Protein AF-A0A7S2XVV2-F1 (afdb_monomer_lite)

Structure (mmCIF, N/CA/C/O backbone):
data_AF-A0A7S2XVV2-F1
#
_entry.id   AF-A0A7S2XVV2-F1
#
loop_
_atom_site.group_PDB
_atom_site.id
_atom_site.type_symbol
_atom_site.label_atom_id
_atom_site.label_alt_id
_atom_site.label_comp_id
_atom_site.label_asym_id
_atom_site.label_entity_id
_atom_site.label_seq_id
_atom_site.pdbx_PDB_ins_code
_atom_site.Cartn_x
_atom_site.Cartn_y
_atom_site.Cartn_z
_atom_site.occupancy
_atom_site.B_iso_or_equiv
_atom_site.auth_seq_id
_atom_site.auth_comp_id
_atom_site.auth_asym_id
_atom_site.auth_atom_id
_atom_site.pdbx_PDB_model_num
ATOM 1 N N . GLN A 1 1 ? 28.591 6.734 -17.370 1.00 53.16 1 GLN A N 1
ATOM 2 C CA . GLN A 1 1 ? 29.045 6.620 -18.771 1.00 53.16 1 GLN A CA 1
ATOM 3 C C . GLN A 1 1 ? 29.791 5.301 -18.878 1.00 53.16 1 GLN A C 1
ATOM 5 O O . GLN A 1 1 ? 30.824 5.174 -18.234 1.00 53.16 1 GLN A O 1
ATOM 10 N N . LEU A 1 2 ? 29.238 4.299 -19.567 1.00 60.12 2 LEU A N 1
ATOM 11 C CA . LEU A 1 2 ? 30.017 3.103 -19.901 1.00 60.12 2 LEU A CA 1
ATOM 12 C C . LEU A 1 2 ? 30.987 3.532 -21.012 1.00 60.12 2 LEU A C 1
ATOM 14 O O . LEU A 1 2 ? 30.542 4.001 -22.057 1.00 60.12 2 LEU A O 1
ATOM 18 N N . GLY A 1 3 ? 32.288 3.535 -20.714 1.00 64.31 3 GLY A N 1
ATOM 19 C CA . GLY A 1 3 ? 33.339 3.916 -21.664 1.00 64.31 3 GLY A CA 1
ATOM 20 C C . GLY A 1 3 ? 33.519 2.883 -22.782 1.00 64.31 3 GLY A C 1
ATOM 21 O O . GLY A 1 3 ? 32.928 1.802 -22.736 1.00 64.31 3 GLY A O 1
ATOM 22 N N . GLU A 1 4 ? 34.347 3.205 -23.780 1.00 64.25 4 GLU A N 1
ATOM 23 C CA . GLU A 1 4 ? 34.719 2.263 -24.846 1.00 64.25 4 GLU A CA 1
ATOM 24 C C . GLU A 1 4 ? 35.298 0.966 -24.255 1.00 64.25 4 GLU A C 1
ATOM 26 O O . GLU A 1 4 ? 36.272 0.996 -23.505 1.00 64.25 4 GLU A O 1
ATOM 31 N N . GLY A 1 5 ? 34.678 -0.172 -24.589 1.00 74.44 5 GLY A N 1
ATOM 32 C CA . GLY A 1 5 ? 35.096 -1.509 -24.146 1.00 74.44 5 GLY A CA 1
ATOM 33 C C . GLY A 1 5 ? 34.362 -2.076 -22.923 1.00 74.44 5 GLY A C 1
ATOM 34 O O . GLY A 1 5 ? 34.687 -3.182 -22.500 1.00 74.44 5 GLY A O 1
ATOM 35 N N . GLY A 1 6 ? 33.381 -1.367 -22.352 1.00 81.00 6 GLY A N 1
ATOM 36 C CA . GLY A 1 6 ? 32.542 -1.906 -21.274 1.00 81.00 6 GLY A CA 1
ATOM 37 C C . GLY A 1 6 ? 31.529 -2.947 -21.766 1.00 81.00 6 GLY A C 1
ATOM 38 O O . GLY A 1 6 ? 30.880 -2.745 -22.792 1.00 81.00 6 GLY A O 1
ATOM 39 N N . GLU A 1 7 ? 31.363 -4.045 -21.024 1.00 86.25 7 GLU A N 1
ATOM 40 C CA . GLU A 1 7 ? 30.341 -5.059 -21.306 1.00 86.25 7 GLU A CA 1
ATOM 41 C C . GLU A 1 7 ? 28.933 -4.477 -21.076 1.00 86.25 7 GLU A C 1
ATOM 43 O O . GLU A 1 7 ? 28.628 -3.936 -20.009 1.00 86.25 7 GLU A O 1
ATOM 48 N N . VAL A 1 8 ? 28.071 -4.544 -22.096 1.00 88.12 8 VAL A N 1
ATOM 49 C CA . VAL A 1 8 ? 26.697 -4.028 -22.016 1.00 88.12 8 VAL A CA 1
ATOM 50 C C . VAL A 1 8 ? 25.847 -4.998 -21.202 1.00 88.12 8 VAL A C 1
ATOM 52 O O . VAL A 1 8 ? 25.649 -6.141 -21.601 1.00 88.12 8 VAL A O 1
ATOM 55 N N . THR A 1 9 ? 25.305 -4.522 -20.081 1.00 89.81 9 THR A N 1
ATOM 56 C CA . THR A 1 9 ? 24.323 -5.261 -19.277 1.00 89.81 9 THR A CA 1
ATOM 57 C C . THR A 1 9 ? 22.929 -4.689 -19.507 1.00 89.81 9 THR A C 1
ATOM 59 O O . THR A 1 9 ? 22.738 -3.474 -19.460 1.00 89.81 9 THR A O 1
ATOM 62 N N . TYR A 1 10 ? 21.956 -5.567 -19.737 1.00 91.25 10 TYR A N 1
ATOM 63 C CA . TYR A 1 10 ? 20.543 -5.209 -19.856 1.00 91.25 10 TYR A CA 1
ATOM 64 C C . TYR A 1 10 ? 19.817 -5.458 -18.530 1.00 91.25 10 TYR A C 1
ATOM 66 O O . TYR A 1 10 ? 20.212 -6.329 -17.757 1.00 91.25 10 TYR A O 1
ATOM 74 N N . ALA A 1 11 ? 18.746 -4.707 -18.281 1.00 91.31 11 ALA A N 1
ATOM 75 C CA . ALA A 1 11 ? 17.880 -4.880 -17.121 1.00 91.31 11 ALA A CA 1
ATOM 76 C C . ALA A 1 11 ? 16.410 -4.874 -17.554 1.00 91.31 11 ALA A C 1
ATOM 78 O O . ALA A 1 11 ? 16.041 -4.166 -18.494 1.00 91.31 11 ALA A O 1
ATOM 79 N N . LEU A 1 12 ? 15.588 -5.652 -16.851 1.00 91.31 12 LEU A N 1
ATOM 80 C CA . LEU A 1 12 ? 14.137 -5.519 -16.880 1.00 91.31 12 LEU A CA 1
ATOM 81 C C . LEU A 1 12 ? 13.717 -4.614 -15.723 1.00 91.31 12 LEU A C 1
ATOM 83 O O . LEU A 1 12 ? 14.181 -4.781 -14.596 1.00 91.31 12 LEU A O 1
ATOM 87 N N . GLU A 1 13 ? 12.854 -3.649 -16.016 1.00 90.00 13 GLU A N 1
ATOM 88 C CA . GLU A 1 13 ? 12.324 -2.705 -15.038 1.00 90.00 13 GLU A CA 1
ATOM 89 C C . GLU A 1 13 ? 10.816 -2.897 -14.915 1.00 90.00 13 GLU A C 1
ATOM 91 O O . GLU A 1 13 ? 10.097 -2.970 -15.913 1.00 90.00 13 GLU A O 1
ATOM 96 N N . GLY A 1 14 ? 10.335 -2.924 -13.677 1.00 85.81 14 GLY A N 1
ATOM 97 C CA . GLY A 1 14 ? 8.922 -2.797 -13.367 1.00 85.81 14 GLY A CA 1
ATOM 98 C C . GLY A 1 14 ? 8.728 -1.832 -12.206 1.00 85.81 14 GLY A C 1
ATOM 99 O O . GLY A 1 14 ? 9.586 -1.708 -11.331 1.00 85.81 14 GLY A O 1
ATOM 100 N N . SER A 1 15 ? 7.601 -1.125 -12.208 1.00 85.94 15 SER A N 1
ATOM 101 C CA . SER A 1 15 ? 7.291 -0.107 -11.208 1.00 85.94 15 SER A CA 1
ATOM 102 C C . SER A 1 15 ? 6.088 -0.510 -10.364 1.00 85.94 15 SER A C 1
ATOM 104 O O . SER A 1 15 ? 5.065 -0.971 -10.870 1.00 85.94 15 SER A O 1
ATOM 106 N N . VAL A 1 16 ? 6.207 -0.301 -9.053 1.00 85.62 16 VAL A N 1
ATOM 107 C CA . VAL A 1 16 ? 5.079 -0.396 -8.127 1.00 85.62 16 VAL A CA 1
ATOM 108 C C . VAL A 1 16 ? 4.455 0.981 -8.010 1.00 85.62 16 VAL A C 1
ATOM 110 O O . VAL A 1 16 ? 5.086 1.935 -7.550 1.00 85.62 16 VAL A O 1
ATOM 113 N N . SER A 1 17 ? 3.198 1.084 -8.420 1.00 83.94 17 SER A N 1
ATOM 114 C CA . SER A 1 17 ? 2.443 2.318 -8.260 1.00 83.94 17 SER A CA 1
ATOM 115 C C . SER A 1 17 ? 1.824 2.393 -6.872 1.00 83.94 17 SER A C 1
ATOM 117 O O . SER A 1 17 ? 1.541 1.390 -6.223 1.00 83.94 17 SER A O 1
ATOM 119 N N . HIS A 1 18 ? 1.610 3.620 -6.409 1.00 90.00 18 HIS A N 1
ATOM 120 C CA . HIS A 1 18 ? 0.914 3.902 -5.160 1.00 90.00 18 HIS A CA 1
ATOM 121 C C . HIS A 1 18 ? 1.508 3.255 -3.891 1.00 90.00 18 HIS A C 1
ATOM 123 O O . HIS A 1 18 ? 0.768 2.890 -2.987 1.00 90.00 18 HIS A O 1
ATOM 129 N N . ALA A 1 19 ? 2.836 3.169 -3.764 1.00 93.00 19 ALA A N 1
ATOM 130 C CA . ALA A 1 19 ? 3.483 2.765 -2.509 1.00 93.00 19 ALA A CA 1
ATOM 131 C C . ALA A 1 19 ? 3.372 3.873 -1.435 1.00 93.00 19 ALA A C 1
ATOM 133 O O . ALA A 1 19 ? 2.439 3.907 -0.632 1.00 93.00 19 ALA A O 1
ATOM 134 N N . GLY A 1 20 ? 4.271 4.864 -1.471 1.00 95.00 20 GLY A N 1
ATOM 135 C CA . GLY A 1 20 ? 4.273 5.971 -0.505 1.00 95.00 20 GLY A CA 1
ATOM 136 C C . GLY A 1 20 ? 2.993 6.814 -0.526 1.00 95.00 20 GLY A C 1
ATOM 137 O O . GLY A 1 20 ? 2.551 7.289 0.520 1.00 95.00 20 GLY A O 1
ATOM 138 N N . SER A 1 21 ? 2.341 6.952 -1.687 1.00 96.19 21 SER A N 1
ATOM 139 C CA . SER A 1 21 ? 1.083 7.701 -1.778 1.00 96.19 21 SER A CA 1
ATOM 140 C C . SER A 1 21 ? -0.078 7.008 -1.059 1.00 96.19 21 SER A C 1
ATOM 142 O O . SER A 1 21 ? -1.002 7.692 -0.636 1.00 96.19 21 SER A O 1
ATOM 144 N N . THR A 1 22 ? -0.049 5.681 -0.882 1.00 97.50 22 THR A N 1
ATOM 145 C CA . THR A 1 22 ? -1.065 4.981 -0.075 1.00 97.50 22 THR A CA 1
ATOM 146 C C . THR A 1 22 ? -0.920 5.338 1.398 1.00 97.50 22 THR A C 1
ATOM 148 O O . THR A 1 22 ? -1.915 5.604 2.066 1.00 97.50 22 THR A O 1
ATOM 151 N N . ILE A 1 23 ? 0.313 5.447 1.895 1.00 97.81 23 ILE A N 1
ATOM 152 C CA . ILE A 1 23 ? 0.573 5.906 3.266 1.00 97.81 23 ILE A CA 1
ATOM 153 C C . ILE A 1 23 ? 0.150 7.369 3.440 1.00 97.81 23 ILE A C 1
ATOM 155 O O . ILE A 1 23 ? -0.502 7.716 4.423 1.00 97.81 23 ILE A O 1
ATOM 159 N N . GLN A 1 24 ? 0.434 8.224 2.455 1.00 97.88 24 GLN A N 1
ATOM 160 C CA . GLN A 1 24 ? -0.063 9.605 2.454 1.00 97.88 24 GLN A CA 1
ATOM 161 C C . GLN A 1 24 ? -1.593 9.659 2.447 1.00 97.88 24 GLN A C 1
ATOM 163 O O . GLN A 1 24 ? -2.173 10.442 3.187 1.00 97.88 24 GLN A O 1
ATOM 168 N N . TRP A 1 25 ? -2.262 8.798 1.682 1.00 97.75 25 TRP A N 1
ATOM 169 C CA . TRP A 1 25 ? -3.721 8.714 1.671 1.00 97.75 25 TRP A CA 1
ATOM 170 C C . TRP A 1 25 ? -4.297 8.289 3.032 1.00 97.75 25 TRP A C 1
ATOM 172 O O . TRP A 1 25 ? -5.259 8.901 3.503 1.00 97.75 25 TRP A O 1
ATOM 182 N N . LEU A 1 26 ? -3.677 7.318 3.716 1.00 98.00 26 LEU A N 1
ATOM 183 C CA . LEU A 1 26 ? -4.064 6.936 5.080 1.00 98.00 26 LEU A CA 1
ATOM 184 C C . LEU A 1 26 ? -3.943 8.099 6.074 1.00 98.00 26 LEU A C 1
ATOM 186 O O . LEU A 1 26 ? -4.782 8.223 6.968 1.00 98.00 26 LEU A O 1
ATOM 190 N N . ARG A 1 27 ? -2.918 8.944 5.918 1.00 98.44 27 ARG A N 1
ATOM 191 C CA . ARG A 1 27 ? -2.664 10.111 6.774 1.00 98.44 27 ARG A CA 1
ATOM 192 C C . ARG A 1 27 ? -3.590 11.282 6.457 1.00 98.44 27 ARG A C 1
ATOM 194 O O . ARG A 1 27 ? -4.277 11.792 7.332 1.00 98.44 27 ARG A O 1
ATOM 201 N N . ASP A 1 28 ? -3.603 11.711 5.203 1.00 98.19 28 ASP A N 1
ATOM 202 C CA . ASP A 1 28 ? -4.188 12.990 4.803 1.00 98.19 28 ASP A CA 1
ATOM 203 C C . ASP A 1 28 ? -5.678 12.863 4.489 1.00 98.19 28 ASP A C 1
ATOM 205 O O . ASP A 1 28 ? -6.451 13.766 4.796 1.00 98.19 28 ASP A O 1
ATOM 209 N N . SER A 1 29 ? -6.088 11.748 3.874 1.00 97.50 29 SER A N 1
ATOM 210 C CA . SER A 1 29 ? -7.474 11.550 3.431 1.00 97.50 29 SER A CA 1
ATOM 211 C C . SER A 1 29 ? -8.306 10.772 4.445 1.00 97.50 29 SER A C 1
ATOM 213 O O . SER A 1 29 ? -9.404 11.204 4.778 1.00 97.50 29 SER A O 1
ATOM 215 N N . LEU A 1 30 ? -7.803 9.634 4.942 1.00 97.00 30 LEU A N 1
ATOM 216 C CA . LEU A 1 30 ? -8.528 8.831 5.936 1.00 97.00 30 LEU A CA 1
ATOM 217 C C . LEU A 1 30 ? -8.240 9.229 7.386 1.00 97.00 30 LEU A C 1
ATOM 219 O O . LEU A 1 30 ? -9.010 8.857 8.268 1.00 97.00 30 LEU A O 1
ATOM 223 N N . GLN A 1 31 ? -7.153 9.964 7.637 1.00 97.69 31 GLN A N 1
ATOM 224 C CA . GLN A 1 31 ? -6.764 10.431 8.973 1.00 97.69 31 GLN A CA 1
ATOM 225 C C . GLN A 1 31 ? -6.631 9.296 10.005 1.00 97.69 31 GLN A C 1
ATOM 227 O O . GLN A 1 31 ? -6.893 9.469 11.194 1.00 97.69 31 GLN A O 1
ATOM 232 N N . ILE A 1 32 ? -6.217 8.113 9.544 1.00 97.25 32 ILE A N 1
ATOM 233 C CA . ILE A 1 32 ? -6.051 6.910 10.373 1.00 97.25 32 ILE A CA 1
ATOM 234 C C . ILE A 1 32 ? -4.710 6.923 11.125 1.00 97.25 32 ILE A C 1
ATOM 236 O O . ILE A 1 32 ? -4.598 6.364 12.224 1.00 97.25 32 ILE A O 1
ATOM 240 N N . ILE A 1 33 ? -3.713 7.569 10.521 1.00 98.19 33 ILE A N 1
ATOM 241 C CA . ILE A 1 33 ? -2.362 7.767 11.048 1.00 98.19 33 ILE A CA 1
ATOM 242 C C . ILE A 1 33 ? -2.038 9.263 11.067 1.00 98.19 33 ILE A C 1
ATOM 244 O O . ILE A 1 33 ? -2.546 10.022 10.241 1.00 98.19 33 ILE A O 1
ATOM 248 N N . LYS A 1 34 ? -1.175 9.690 11.985 1.00 97.44 34 LYS A N 1
ATOM 249 C CA . LYS A 1 34 ? -0.713 11.081 12.104 1.00 97.44 34 LYS A CA 1
ATOM 250 C C . LYS A 1 34 ? 0.496 11.360 11.221 1.00 97.44 34 LYS A C 1
ATOM 252 O O . LYS A 1 34 ? 0.612 12.433 10.635 1.00 97.44 34 LYS A O 1
ATOM 257 N N . ASP A 1 35 ? 1.381 10.381 11.105 1.00 97.62 35 ASP A N 1
ATOM 258 C CA . ASP A 1 35 ? 2.572 10.424 10.271 1.00 97.62 35 AS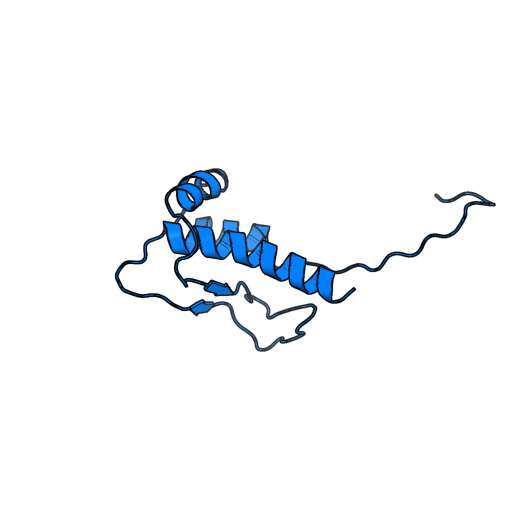P A CA 1
ATOM 259 C C . ASP A 1 35 ? 2.920 9.018 9.759 1.00 97.62 35 ASP A C 1
ATOM 261 O O . ASP A 1 35 ? 2.278 8.027 10.109 1.00 97.62 35 ASP A O 1
ATOM 265 N N . ALA A 1 36 ? 3.919 8.936 8.879 1.00 97.06 36 ALA A N 1
ATOM 266 C CA . ALA A 1 36 ? 4.326 7.667 8.286 1.00 97.06 36 ALA A CA 1
ATOM 267 C C . ALA A 1 36 ? 4.968 6.704 9.304 1.00 97.06 36 ALA A C 1
ATOM 269 O O . ALA A 1 36 ? 4.881 5.494 9.110 1.00 97.06 36 ALA A O 1
ATOM 270 N N . ALA A 1 37 ? 5.584 7.212 10.379 1.00 96.50 37 ALA A N 1
ATOM 271 C CA . ALA A 1 37 ? 6.252 6.381 11.380 1.00 96.50 37 ALA A CA 1
ATOM 272 C C . ALA A 1 37 ? 5.242 5.606 12.243 1.00 96.50 37 ALA A C 1
ATOM 274 O O . ALA A 1 37 ? 5.531 4.494 12.681 1.00 96.50 37 ALA A O 1
ATOM 275 N N . GLU A 1 38 ? 4.024 6.130 12.416 1.00 97.69 38 GLU A N 1
ATOM 276 C CA . GLU A 1 38 ? 2.942 5.421 13.114 1.00 97.69 38 GLU A CA 1
ATOM 277 C C . GLU A 1 38 ? 2.553 4.097 12.4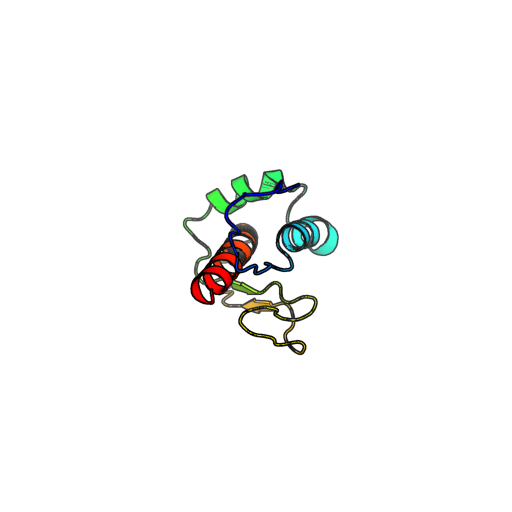19 1.00 97.69 38 GLU A C 1
ATOM 279 O O . GLU A 1 38 ? 2.035 3.190 13.072 1.00 97.69 38 GLU A O 1
ATOM 284 N N . CYS A 1 39 ? 2.827 3.942 11.114 1.00 96.81 39 CYS A N 1
ATOM 285 C CA . CYS A 1 39 ? 2.445 2.742 10.362 1.00 96.81 39 CYS A CA 1
ATOM 286 C C . CYS A 1 39 ? 3.051 1.460 10.933 1.00 96.81 39 CYS A C 1
ATOM 288 O O . CYS A 1 39 ? 2.338 0.471 11.084 1.00 96.81 39 CYS A O 1
ATOM 290 N N . GLU A 1 40 ? 4.348 1.474 11.248 1.00 95.12 40 GLU A N 1
ATOM 291 C CA . GLU A 1 40 ? 5.054 0.300 11.772 1.00 95.12 40 GLU A CA 1
ATOM 292 C C . GLU A 1 40 ? 4.506 -0.096 13.142 1.00 95.12 40 GLU A C 1
ATOM 294 O O . GLU A 1 40 ? 4.139 -1.253 13.348 1.00 95.12 40 GLU A O 1
ATOM 299 N N . SER A 1 41 ? 4.362 0.886 14.038 1.00 96.69 41 SER A N 1
ATOM 300 C CA . SER A 1 41 ? 3.788 0.682 15.369 1.00 96.69 41 SER A CA 1
ATOM 301 C C . SER A 1 41 ? 2.416 0.017 15.267 1.00 96.69 41 SER A C 1
ATO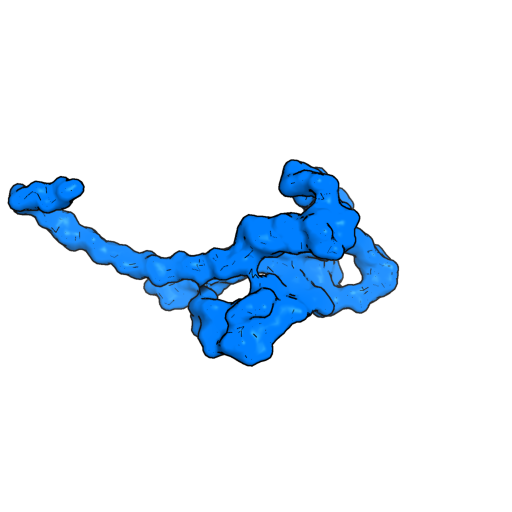M 303 O O . SER A 1 41 ? 2.223 -1.066 15.811 1.00 96.69 41 SER A O 1
ATOM 305 N N . LEU A 1 42 ? 1.489 0.595 14.496 1.00 97.31 42 LEU A N 1
ATOM 306 C CA . LEU A 1 42 ? 0.127 0.069 14.375 1.00 97.31 42 LEU A CA 1
ATOM 307 C C . LEU A 1 42 ? 0.072 -1.301 13.694 1.00 97.31 42 LEU A C 1
ATOM 309 O O . LEU A 1 42 ? -0.694 -2.166 14.106 1.00 97.31 42 LEU A O 1
ATOM 313 N N . ALA A 1 43 ? 0.865 -1.512 12.644 1.00 96.88 43 ALA A N 1
ATOM 314 C CA . ALA A 1 43 ? 0.898 -2.782 11.925 1.00 96.88 43 ALA A CA 1
ATOM 315 C C . ALA A 1 43 ? 1.512 -3.922 12.754 1.00 96.88 43 ALA A C 1
ATOM 317 O O . ALA A 1 43 ? 1.273 -5.092 12.443 1.00 96.88 43 ALA A O 1
ATOM 318 N N . SER A 1 44 ? 2.313 -3.594 13.775 1.00 96.25 44 SER A N 1
ATOM 319 C CA . SER A 1 44 ? 2.928 -4.559 14.691 1.00 96.25 44 SER A CA 1
ATOM 320 C C . SER A 1 44 ? 1.994 -5.028 15.815 1.00 96.25 44 SER A C 1
ATOM 322 O O . SER A 1 44 ? 2.230 -6.081 16.400 1.00 96.25 44 SER A O 1
ATOM 324 N N . GLU A 1 45 ? 0.902 -4.302 16.080 1.00 95.88 45 GLU A N 1
ATOM 325 C CA . GLU A 1 45 ? -0.101 -4.668 17.096 1.00 95.88 45 GLU A CA 1
ATOM 326 C C . GLU A 1 45 ? -1.026 -5.819 16.652 1.00 95.88 45 GLU A C 1
ATOM 328 O O . GLU A 1 45 ? -1.839 -6.315 17.431 1.00 95.88 45 GLU A O 1
ATOM 333 N N . THR A 1 46 ? -0.898 -6.268 15.401 1.00 93.69 46 THR A N 1
ATOM 334 C CA . THR A 1 46 ? -1.644 -7.392 14.819 1.00 93.69 46 THR A CA 1
ATOM 335 C C . THR A 1 46 ? -0.681 -8.413 14.223 1.00 93.69 46 THR A C 1
ATOM 337 O O . THR A 1 46 ? 0.324 -8.038 13.619 1.00 93.69 46 THR A O 1
ATOM 340 N N . ASN A 1 47 ? -1.013 -9.704 14.304 1.00 91.44 47 ASN A N 1
ATOM 341 C CA . ASN A 1 47 ? -0.185 -10.772 13.724 1.00 91.44 47 ASN A CA 1
ATOM 342 C C . ASN A 1 47 ? -0.163 -10.748 12.184 1.00 91.44 47 ASN A C 1
ATOM 344 O O . ASN A 1 47 ? 0.776 -11.250 11.566 1.00 91.44 47 ASN A O 1
ATOM 348 N N . GLY A 1 48 ? -1.177 -10.146 11.565 1.00 93.25 48 GLY A N 1
ATOM 349 C CA . GLY A 1 48 ? -1.296 -9.974 10.125 1.00 93.25 48 GLY A CA 1
ATOM 350 C C . GLY A 1 48 ? -2.507 -9.115 9.777 1.00 93.25 48 GLY A C 1
ATOM 351 O O . GLY A 1 48 ? -3.083 -8.451 10.636 1.00 93.25 48 GLY A O 1
ATOM 352 N N . ASN A 1 49 ? -2.895 -9.121 8.504 1.00 95.31 49 ASN A N 1
ATOM 353 C CA . ASN A 1 49 ? -4.057 -8.364 8.043 1.00 95.31 49 ASN A CA 1
ATOM 354 C C . ASN A 1 49 ? -5.413 -9.023 8.384 1.00 95.31 49 ASN A C 1
ATOM 356 O O . ASN A 1 49 ? -6.450 -8.395 8.192 1.00 95.31 49 ASN A O 1
ATOM 360 N N . GLU A 1 50 ? -5.404 -10.265 8.889 1.00 95.94 50 GLU A N 1
ATOM 361 C CA . GLU A 1 50 ? -6.589 -11.055 9.273 1.00 95.94 50 GLU A CA 1
ATOM 362 C C . GLU A 1 50 ? -7.662 -11.153 8.164 1.00 95.94 50 GLU A C 1
ATOM 364 O O . GLU A 1 50 ? -8.858 -11.259 8.424 1.00 95.94 50 GLU A O 1
ATOM 369 N N . GLY A 1 51 ? -7.234 -11.133 6.898 1.00 96.38 51 GLY A N 1
ATOM 370 C CA . GLY A 1 51 ? -8.105 -11.179 5.722 1.00 96.38 51 GLY A CA 1
ATOM 371 C C . GLY A 1 51 ? -8.491 -9.808 5.160 1.00 96.38 51 GLY A C 1
ATOM 372 O O . GLY A 1 51 ? -9.176 -9.756 4.138 1.00 96.38 51 GLY A O 1
ATOM 373 N N . VAL A 1 52 ? -8.042 -8.705 5.769 1.00 98.12 52 VAL A N 1
ATOM 374 C CA . VAL A 1 52 ? -8.254 -7.345 5.253 1.00 98.12 52 VAL A CA 1
ATOM 375 C C . VAL A 1 52 ? -7.220 -7.015 4.186 1.00 98.12 52 VAL A C 1
ATOM 377 O O . VAL A 1 52 ? -6.051 -6.789 4.480 1.00 98.12 52 VAL A O 1
ATOM 380 N N . TYR A 1 53 ? -7.664 -6.890 2.940 1.00 98.19 53 TYR A N 1
ATOM 381 C CA . TYR A 1 53 ? -6.799 -6.472 1.840 1.00 98.19 53 TYR A CA 1
ATOM 382 C C . TYR A 1 53 ? -7.104 -5.042 1.425 1.00 98.19 53 TYR A C 1
ATOM 384 O O . TYR A 1 53 ? -8.260 -4.678 1.203 1.00 98.19 53 TYR A O 1
ATOM 392 N N . VAL A 1 54 ? -6.045 -4.251 1.274 1.00 98.12 54 VAL A N 1
ATOM 393 C CA . VAL A 1 54 ? -6.092 -2.939 0.632 1.00 98.12 54 VAL A CA 1
ATOM 394 C C . VAL A 1 54 ? -5.553 -3.104 -0.783 1.00 98.12 54 VAL A C 1
ATOM 396 O O . VAL A 1 54 ? -4.419 -3.530 -0.967 1.00 98.12 54 VAL A O 1
ATOM 399 N N . VAL A 1 55 ? -6.348 -2.759 -1.792 1.00 97.44 55 VAL A N 1
ATOM 400 C CA . VAL A 1 55 ? -5.901 -2.709 -3.189 1.00 97.44 55 VAL A CA 1
ATOM 401 C C . VAL A 1 55 ? -5.747 -1.235 -3.566 1.00 97.44 55 VAL A C 1
ATOM 403 O O . VAL A 1 55 ? -6.761 -0.566 -3.761 1.00 97.44 55 VAL A O 1
ATOM 406 N N . PRO A 1 56 ? -4.523 -0.681 -3.660 1.00 96.69 56 PRO A N 1
ATOM 407 C CA . PRO A 1 56 ? -4.296 0.756 -3.843 1.00 96.69 56 PRO A CA 1
ATOM 408 C C . PRO A 1 56 ? -4.377 1.202 -5.316 1.00 96.69 56 PRO A C 1
ATOM 410 O O . PRO A 1 56 ? -3.557 1.979 -5.799 1.00 96.69 56 PRO A O 1
ATOM 413 N N . ALA A 1 57 ? -5.387 0.733 -6.049 1.00 96.50 57 ALA A N 1
ATOM 414 C CA . ALA A 1 57 ? -5.585 1.020 -7.473 1.00 96.50 57 ALA A CA 1
ATOM 415 C C . ALA A 1 57 ? -6.232 2.400 -7.726 1.00 96.50 57 ALA A C 1
ATOM 417 O O . ALA A 1 57 ? -7.243 2.502 -8.421 1.00 96.50 57 ALA A O 1
ATOM 418 N N . PHE A 1 58 ? -5.704 3.479 -7.137 1.00 95.56 58 PHE A N 1
ATOM 419 C CA . PHE A 1 58 ? -6.313 4.819 -7.230 1.00 95.56 58 PHE A CA 1
ATOM 420 C C . PHE A 1 58 ? -6.403 5.338 -8.672 1.00 95.56 58 PHE A C 1
ATOM 422 O O . PHE A 1 58 ? -7.389 5.982 -9.028 1.00 95.56 58 PHE A O 1
ATOM 429 N N . ALA A 1 59 ? -5.410 5.012 -9.503 1.00 95.00 59 ALA A N 1
ATOM 430 C CA . ALA A 1 59 ? -5.374 5.326 -10.930 1.00 95.00 59 ALA A CA 1
ATOM 431 C C . ALA A 1 59 ? -5.387 4.063 -11.819 1.00 95.00 59 ALA A C 1
ATOM 433 O O . ALA A 1 59 ? -4.880 4.087 -12.938 1.00 95.00 59 ALA A O 1
ATOM 434 N N . GLY A 1 60 ? -5.966 2.962 -11.327 1.00 94.88 60 GLY A N 1
ATOM 435 C CA . GLY A 1 60 ? -5.888 1.649 -11.972 1.00 94.88 60 GLY A CA 1
ATOM 436 C C . GLY A 1 60 ? -4.733 0.789 -11.455 1.00 94.88 60 GLY A C 1
ATOM 437 O O . GLY A 1 60 ? -3.988 1.189 -10.560 1.00 94.88 60 GLY A O 1
ATOM 438 N N . LEU A 1 61 ? -4.616 -0.419 -12.008 1.00 93.62 61 LEU A N 1
ATOM 439 C CA . LEU A 1 61 ? -3.501 -1.336 -11.762 1.00 93.62 61 LEU A CA 1
ATOM 440 C C . LEU A 1 61 ? -2.547 -1.327 -12.957 1.00 93.62 61 LEU A C 1
ATOM 442 O O . LEU A 1 61 ? -2.981 -1.448 -14.105 1.00 93.62 61 LEU A O 1
ATOM 446 N N . PHE A 1 62 ? -1.254 -1.222 -12.666 1.00 91.12 62 PHE A N 1
ATOM 447 C CA . PHE A 1 62 ? -0.177 -1.271 -13.654 1.00 91.12 62 PHE A CA 1
ATOM 448 C C . PHE A 1 62 ? 0.297 -2.716 -13.849 1.00 91.12 62 PHE A C 1
ATOM 450 O O . PHE A 1 62 ? -0.504 -3.645 -13.726 1.00 91.12 62 PHE A O 1
ATOM 457 N N . ALA A 1 63 ? 1.571 -2.913 -14.190 1.00 90.81 63 ALA A N 1
ATOM 458 C CA . ALA A 1 63 ? 2.156 -4.237 -14.311 1.00 90.81 63 ALA A CA 1
ATOM 459 C C . ALA A 1 63 ? 1.931 -5.069 -13.029 1.00 90.81 63 ALA A C 1
ATOM 461 O O . ALA A 1 63 ? 2.013 -4.519 -11.929 1.00 90.81 63 ALA A O 1
ATOM 462 N N . PRO A 1 64 ? 1.661 -6.378 -13.156 1.00 92.00 64 PRO A N 1
ATOM 463 C CA . PRO A 1 64 ? 1.457 -7.130 -14.403 1.00 92.00 64 PRO A CA 1
ATOM 464 C C . PRO A 1 64 ? 0.016 -7.075 -14.961 1.00 92.00 64 PRO A C 1
ATOM 466 O O . PRO A 1 64 ? -0.248 -7.620 -16.030 1.00 92.00 64 PRO A O 1
ATOM 469 N N . HIS A 1 65 ? -0.926 -6.435 -14.264 1.00 93.12 65 HIS A N 1
ATOM 470 C CA . HIS A 1 65 ? -2.369 -6.572 -14.517 1.00 93.12 65 HIS A CA 1
ATOM 471 C C . HIS A 1 65 ? -2.933 -5.672 -15.623 1.00 93.12 65 HIS A C 1
ATOM 473 O O . HIS A 1 65 ? -3.874 -6.072 -16.304 1.00 93.12 65 HIS A O 1
ATOM 479 N N . TRP A 1 66 ? -2.409 -4.454 -15.785 1.00 93.69 66 TRP A N 1
ATOM 480 C CA . TRP A 1 66 ? -2.834 -3.477 -16.803 1.00 93.69 66 TRP A CA 1
ATOM 481 C C . TRP A 1 66 ? -4.353 -3.224 -16.851 1.00 93.69 66 TRP A C 1
ATOM 483 O O . TRP A 1 66 ? -4.997 -3.306 -17.899 1.00 93.69 66 TRP A O 1
ATOM 493 N N . ARG A 1 67 ? -4.940 -2.890 -15.697 1.00 95.75 67 ARG A N 1
ATOM 494 C CA . ARG A 1 67 ? -6.382 -2.633 -15.538 1.00 95.75 67 ARG A CA 1
ATOM 495 C C . ARG A 1 67 ? -6.650 -1.156 -15.231 1.00 95.75 67 ARG A C 1
ATOM 497 O O . ARG A 1 67 ? -6.675 -0.783 -14.055 1.00 95.75 67 ARG A O 1
ATOM 504 N N . PRO A 1 68 ? -6.882 -0.302 -16.248 1.00 95.81 68 PRO A N 1
ATOM 505 C CA . PRO A 1 68 ? -7.140 1.128 -16.040 1.00 95.81 68 PRO A CA 1
ATOM 506 C C . PRO A 1 68 ? -8.521 1.409 -15.424 1.00 95.81 68 PRO A C 1
ATOM 508 O O . PRO A 1 68 ? -8.772 2.491 -14.891 1.00 95.81 68 PRO A O 1
ATOM 511 N N . ASP A 1 69 ? -9.435 0.443 -15.496 1.00 96.94 69 ASP A N 1
ATOM 512 C CA . ASP A 1 69 ? -10.770 0.488 -14.902 1.00 96.94 69 ASP A CA 1
ATOM 513 C C . ASP A 1 69 ? -10.781 0.085 -13.419 1.00 96.94 69 ASP A C 1
ATOM 515 O O . ASP A 1 69 ? -11.751 0.376 -12.720 1.00 96.94 69 ASP A O 1
ATOM 519 N N . ALA A 1 70 ? -9.706 -0.532 -12.914 1.00 96.88 70 ALA A N 1
ATOM 520 C CA . ALA A 1 70 ? -9.593 -0.889 -11.505 1.00 96.88 70 ALA A CA 1
ATOM 521 C C . ALA A 1 70 ? -9.611 0.363 -10.616 1.00 96.88 70 ALA A C 1
ATOM 523 O O . ALA A 1 70 ? -9.084 1.419 -10.975 1.00 96.88 70 ALA A O 1
ATOM 524 N N . ARG A 1 71 ? -10.232 0.252 -9.443 1.00 97.31 71 ARG A N 1
ATOM 525 C CA . ARG A 1 71 ? -10.303 1.327 -8.450 1.00 97.31 71 ARG A CA 1
ATOM 526 C C . ARG A 1 71 ? -9.896 0.806 -7.089 1.00 97.31 71 ARG A C 1
ATOM 528 O O . ARG A 1 71 ? -10.040 -0.383 -6.813 1.00 97.31 71 ARG A O 1
ATOM 535 N N . ALA A 1 72 ? -9.381 1.712 -6.264 1.00 97.19 72 ALA A N 1
ATOM 536 C CA . ALA A 1 72 ? -8.935 1.361 -4.932 1.00 97.19 72 ALA A CA 1
ATOM 537 C C . ALA A 1 72 ? -10.084 0.776 -4.099 1.00 97.19 72 ALA A C 1
ATOM 539 O O . ALA A 1 72 ? -11.206 1.286 -4.137 1.00 97.19 72 ALA A O 1
ATOM 540 N N . CYS A 1 73 ? -9.806 -0.286 -3.348 1.00 97.56 73 CYS A N 1
ATOM 541 C CA . CYS A 1 73 ? -10.793 -0.928 -2.489 1.00 97.56 73 CYS A CA 1
ATOM 542 C C . CYS A 1 73 ? -10.162 -1.494 -1.214 1.00 97.56 73 CYS A C 1
ATOM 544 O O . CYS A 1 73 ? -8.968 -1.792 -1.164 1.00 97.56 73 CYS A O 1
ATOM 546 N N . ILE A 1 74 ? -10.995 -1.636 -0.183 1.00 98.12 74 ILE A N 1
ATOM 547 C CA . ILE A 1 74 ? -10.690 -2.392 1.031 1.00 98.12 74 ILE A CA 1
ATOM 548 C C . ILE A 1 74 ? -11.702 -3.533 1.090 1.00 98.12 74 ILE A C 1
ATOM 550 O O . ILE A 1 74 ? -12.907 -3.288 1.016 1.00 98.12 74 ILE A O 1
ATOM 554 N N . VAL A 1 75 ? -11.227 -4.772 1.182 1.00 98.38 75 VAL A N 1
ATOM 555 C CA . VAL A 1 75 ? -12.068 -5.979 1.153 1.00 98.38 75 VAL A CA 1
ATOM 556 C C . VAL A 1 75 ? -11.730 -6.916 2.312 1.00 98.38 75 VAL A C 1
ATOM 558 O O . VAL A 1 75 ? -10.648 -6.827 2.882 1.00 98.38 75 VAL A O 1
ATOM 561 N N . GLY A 1 76 ? -12.668 -7.802 2.667 1.00 97.62 76 GLY A N 1
ATOM 562 C CA . GLY A 1 76 ? -12.481 -8.809 3.726 1.00 97.62 76 GLY A CA 1
ATOM 563 C C . GLY A 1 76 ? -12.806 -8.341 5.149 1.00 97.62 76 GLY A C 1
ATOM 564 O O . GLY A 1 76 ? -12.545 -9.052 6.113 1.00 97.62 76 GLY A O 1
ATOM 565 N N . MET A 1 77 ? -13.412 -7.161 5.307 1.00 97.56 77 MET A N 1
ATOM 566 C CA . MET A 1 77 ? -13.738 -6.623 6.628 1.00 97.56 77 MET A CA 1
ATOM 567 C C . MET A 1 77 ? -14.922 -7.341 7.297 1.00 97.56 77 MET A C 1
ATOM 569 O O . MET A 1 77 ? -16.019 -7.440 6.754 1.00 97.56 77 MET A O 1
ATOM 573 N N . THR A 1 78 ? -14.706 -7.744 8.543 1.00 97.75 78 THR A N 1
ATOM 574 C CA . THR A 1 78 ? -15.707 -8.027 9.588 1.00 97.75 78 THR A CA 1
ATOM 575 C C . THR A 1 78 ? -15.675 -6.951 10.690 1.00 97.75 78 THR A C 1
ATOM 577 O O . THR A 1 78 ? -14.755 -6.133 10.740 1.00 97.75 78 THR A O 1
ATOM 580 N N . GLN A 1 79 ? -16.636 -6.979 11.621 1.00 97.38 79 GLN A N 1
ATOM 581 C CA . GLN A 1 79 ? -16.747 -6.005 12.719 1.00 97.38 79 GLN A CA 1
ATOM 582 C C . GLN A 1 79 ? -15.575 -6.031 13.724 1.00 97.38 79 GLN A C 1
ATOM 584 O O . GLN A 1 79 ? -15.384 -5.058 14.448 1.00 97.38 79 GLN A O 1
ATOM 589 N N . SER A 1 80 ? -14.784 -7.109 13.784 1.00 95.75 80 SER A N 1
ATOM 590 C CA . SER A 1 80 ? -13.617 -7.193 14.678 1.00 95.75 80 SER A CA 1
ATOM 591 C C . SER A 1 80 ? -12.406 -6.407 14.174 1.00 95.75 80 SER A C 1
ATOM 593 O O . SER A 1 80 ? -11.454 -6.203 14.926 1.00 95.75 80 SER A O 1
ATOM 595 N N . HIS A 1 81 ? -12.415 -5.972 12.912 1.00 97.44 81 HIS A N 1
ATOM 596 C CA . HIS A 1 81 ? -11.283 -5.261 12.340 1.00 97.44 81 HIS A CA 1
ATOM 597 C C . HIS A 1 81 ? -11.212 -3.820 12.823 1.00 97.44 81 HIS A C 1
ATOM 599 O O . HIS A 1 81 ? -12.201 -3.144 13.097 1.00 97.44 81 HIS A O 1
ATOM 605 N N . THR A 1 82 ? -9.980 -3.344 12.886 1.00 97.06 82 THR A N 1
ATOM 606 C CA . THR A 1 82 ? -9.611 -2.027 13.396 1.00 97.06 82 THR A CA 1
ATOM 607 C C . THR A 1 82 ? -8.661 -1.357 12.417 1.00 97.06 82 THR A C 1
ATOM 609 O O . THR A 1 82 ? -8.204 -1.978 11.452 1.00 97.06 82 THR A O 1
ATOM 612 N N . LYS A 1 83 ? -8.298 -0.102 12.696 1.00 97.25 83 LYS A N 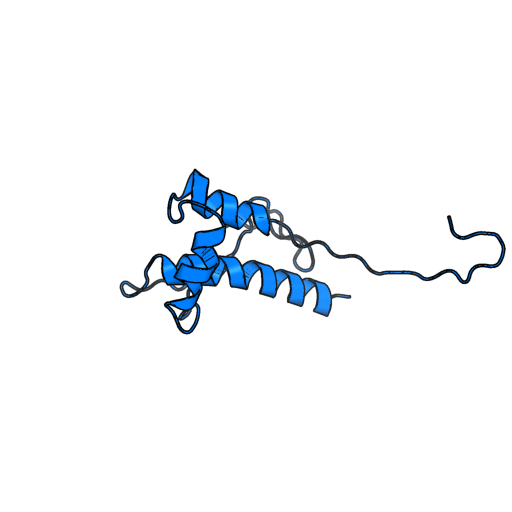1
ATOM 613 C CA . LYS A 1 83 ? -7.307 0.616 11.894 1.00 97.25 83 LYS A CA 1
ATOM 614 C C . LYS A 1 83 ? -5.982 -0.132 11.718 1.00 97.25 83 LYS A C 1
ATOM 616 O O . LYS A 1 83 ? -5.386 -0.021 10.655 1.00 97.25 83 LYS A O 1
ATOM 621 N N . HIS A 1 84 ? -5.563 -0.921 12.707 1.00 98.19 84 HIS A N 1
ATOM 622 C CA . HIS A 1 84 ? -4.323 -1.701 12.663 1.00 98.19 84 HIS A CA 1
ATOM 623 C C . HIS A 1 84 ? -4.301 -2.652 11.459 1.00 98.19 84 HIS A C 1
ATOM 625 O O . HIS A 1 84 ? -3.333 -2.672 10.707 1.00 98.19 84 HIS A O 1
ATOM 631 N N . HIS A 1 85 ? -5.420 -3.330 11.190 1.00 98.31 85 HIS A N 1
ATOM 632 C CA . HIS A 1 85 ? -5.560 -4.254 10.062 1.00 98.31 85 HIS A CA 1
ATOM 633 C C . HIS A 1 85 ? -5.539 -3.528 8.710 1.00 98.31 85 HIS A C 1
ATOM 635 O O . HIS A 1 85 ? -4.941 -4.015 7.757 1.00 98.31 85 HIS A O 1
ATOM 641 N N . ILE A 1 86 ? -6.142 -2.335 8.628 1.00 97.88 86 ILE A N 1
ATOM 642 C CA . ILE A 1 86 ? -6.111 -1.508 7.410 1.00 97.88 86 ILE A CA 1
ATOM 643 C C . ILE A 1 86 ? -4.685 -1.022 7.131 1.00 97.88 86 ILE A C 1
ATOM 645 O O . ILE A 1 86 ? -4.211 -1.120 6.001 1.00 97.88 86 ILE A O 1
ATOM 649 N N . VAL A 1 87 ? -3.987 -0.523 8.156 1.00 98.06 87 VAL A N 1
ATOM 650 C CA . VAL A 1 87 ? -2.591 -0.073 8.044 1.00 98.06 87 VAL A CA 1
ATOM 651 C C . VAL A 1 87 ? -1.685 -1.241 7.646 1.00 98.06 87 VAL A C 1
ATOM 653 O O . VAL A 1 87 ? -0.883 -1.102 6.723 1.00 98.06 87 VAL A O 1
ATOM 656 N N . ARG A 1 88 ? -1.864 -2.413 8.267 1.00 98.06 88 ARG A N 1
ATOM 657 C CA . ARG A 1 88 ? -1.151 -3.644 7.908 1.00 98.06 88 ARG A CA 1
ATOM 658 C C . ARG A 1 88 ? -1.399 -4.040 6.451 1.00 98.06 88 ARG A C 1
ATOM 660 O O . ARG A 1 88 ? -0.440 -4.233 5.708 1.00 98.06 88 ARG A O 1
ATOM 667 N N . GLY A 1 89 ? -2.662 -4.077 6.027 1.00 97.88 89 GLY A N 1
ATOM 668 C CA . GLY A 1 89 ? -3.045 -4.397 4.652 1.00 97.88 89 GLY A CA 1
ATOM 669 C C . GLY A 1 89 ? -2.481 -3.411 3.624 1.00 97.88 89 GLY A C 1
ATOM 670 O O . GLY A 1 89 ? -2.080 -3.824 2.541 1.00 97.88 89 GLY A O 1
ATOM 671 N N . ALA A 1 90 ? -2.378 -2.121 3.957 1.00 97.50 90 ALA A N 1
ATOM 672 C CA . ALA A 1 90 ? -1.779 -1.115 3.079 1.00 97.50 90 ALA A CA 1
ATOM 673 C C . ALA A 1 90 ? -0.263 -1.303 2.883 1.00 97.50 90 ALA A C 1
ATOM 675 O O . ALA A 1 90 ? 0.241 -1.122 1.772 1.00 97.50 90 ALA A O 1
ATOM 676 N N . LEU A 1 91 ? 0.465 -1.685 3.939 1.00 97.12 91 LEU A N 1
ATOM 677 C CA . LEU A 1 91 ? 1.889 -2.024 3.839 1.00 97.12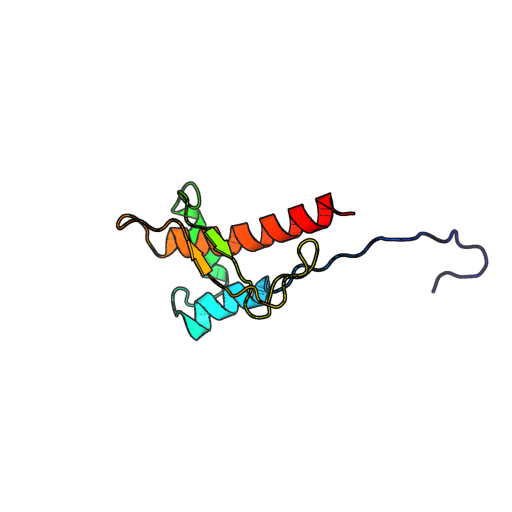 91 LEU A CA 1
ATOM 678 C C . LEU A 1 91 ? 2.086 -3.289 2.997 1.00 97.12 91 LEU A C 1
ATOM 680 O O . LEU A 1 91 ? 2.870 -3.289 2.047 1.00 97.12 91 LEU A O 1
ATOM 684 N N . GLU A 1 92 ? 1.320 -4.339 3.295 1.00 97.50 92 GLU A N 1
ATOM 685 C CA . GLU A 1 92 ? 1.385 -5.611 2.573 1.00 97.50 92 GLU A CA 1
ATOM 686 C C . GLU A 1 92 ? 1.022 -5.456 1.091 1.00 97.50 92 GLU A C 1
ATOM 688 O O . GLU A 1 92 ? 1.658 -6.079 0.245 1.00 97.50 92 GLU A O 1
ATOM 693 N N . ALA A 1 93 ? 0.095 -4.560 0.741 1.00 97.06 93 ALA A N 1
ATOM 694 C CA . ALA A 1 93 ? -0.257 -4.266 -0.648 1.00 97.06 93 ALA A CA 1
ATOM 695 C C . ALA A 1 93 ? 0.933 -3.791 -1.495 1.00 97.06 93 ALA A C 1
ATOM 697 O O . ALA A 1 93 ? 1.026 -4.109 -2.683 1.00 97.06 93 ALA A O 1
ATOM 698 N N . THR A 1 94 ? 1.860 -3.035 -0.900 1.00 94.94 94 THR A N 1
ATOM 699 C CA . THR A 1 94 ? 3.089 -2.616 -1.590 1.00 94.94 94 THR A CA 1
ATOM 700 C C . THR A 1 94 ? 4.004 -3.817 -1.821 1.00 94.94 94 THR A C 1
ATOM 702 O O . THR A 1 94 ? 4.530 -3.990 -2.920 1.00 94.94 94 THR A O 1
ATOM 705 N N . SER A 1 95 ? 4.153 -4.682 -0.814 1.00 95.56 95 SER A N 1
ATOM 706 C CA . SER A 1 95 ? 4.944 -5.912 -0.920 1.00 95.56 95 SER A CA 1
ATOM 707 C C . SER A 1 95 ? 4.363 -6.894 -1.938 1.00 95.56 95 SER A C 1
ATOM 709 O O . SER A 1 95 ? 5.118 -7.497 -2.697 1.00 95.56 95 SER A O 1
ATOM 711 N N . TYR A 1 96 ? 3.037 -7.031 -2.003 1.00 96.38 96 TYR A N 1
ATOM 712 C CA . TYR A 1 96 ? 2.374 -7.878 -2.991 1.00 96.38 96 TYR A CA 1
ATOM 713 C C . TYR A 1 96 ? 2.609 -7.376 -4.409 1.00 96.38 96 TYR A C 1
ATOM 715 O O . TYR A 1 96 ? 3.040 -8.164 -5.241 1.00 96.38 96 TYR A O 1
ATOM 723 N N . GLN A 1 97 ? 2.429 -6.079 -4.672 1.00 94.88 97 GLN A N 1
ATOM 724 C CA . GLN A 1 97 ? 2.711 -5.519 -5.997 1.00 94.88 97 GLN A CA 1
ATOM 725 C C . GLN A 1 97 ? 4.188 -5.674 -6.383 1.00 94.88 97 GLN A C 1
ATOM 727 O O . GLN A 1 97 ? 4.488 -6.018 -7.521 1.00 94.88 97 GLN A O 1
ATOM 732 N N . ALA A 1 98 ? 5.120 -5.475 -5.443 1.00 94.25 98 ALA A N 1
ATOM 733 C CA . ALA A 1 98 ? 6.543 -5.695 -5.702 1.00 94.25 98 ALA A CA 1
ATOM 734 C C . ALA A 1 98 ? 6.836 -7.155 -6.076 1.00 94.25 98 ALA A C 1
ATOM 736 O O . ALA A 1 98 ? 7.563 -7.411 -7.034 1.00 94.25 98 ALA A O 1
ATOM 737 N N . ARG A 1 99 ? 6.234 -8.109 -5.354 1.00 96.00 99 ARG A N 1
ATOM 738 C CA . ARG A 1 99 ? 6.334 -9.539 -5.668 1.00 96.00 99 ARG A CA 1
ATOM 739 C C . ARG A 1 99 ? 5.738 -9.856 -7.038 1.00 96.00 99 ARG A C 1
ATOM 741 O O . ARG A 1 99 ? 6.374 -10.555 -7.807 1.00 96.00 99 ARG A O 1
ATOM 748 N N . GLU A 1 100 ? 4.555 -9.338 -7.353 1.00 94.75 100 GLU A N 1
ATOM 749 C CA . GLU A 1 100 ? 3.885 -9.578 -8.638 1.00 94.75 100 GLU A CA 1
ATOM 750 C C . GLU A 1 100 ? 4.687 -9.032 -9.823 1.00 94.75 100 GLU A C 1
ATOM 752 O O . GLU A 1 100 ? 4.761 -9.677 -10.864 1.00 94.75 100 GLU A O 1
ATOM 757 N N . VAL A 1 101 ? 5.318 -7.865 -9.664 1.00 92.88 101 VAL A N 1
ATOM 758 C CA . VAL A 1 101 ? 6.242 -7.319 -10.665 1.00 92.88 101 VAL A CA 1
ATOM 759 C C . VAL A 1 101 ? 7.474 -8.209 -10.804 1.00 92.88 101 VAL A C 1
ATOM 761 O O . VAL A 1 101 ? 7.862 -8.522 -11.923 1.00 92.88 101 VAL A O 1
ATOM 764 N N . PHE A 1 102 ? 8.067 -8.634 -9.686 1.00 93.25 102 PHE A N 1
ATOM 765 C CA . PHE A 1 102 ? 9.240 -9.507 -9.689 1.00 93.25 102 PHE A CA 1
ATOM 766 C C . PHE A 1 102 ? 8.955 -10.882 -10.311 1.00 93.25 102 PHE A C 1
ATOM 768 O O . PHE A 1 102 ? 9.794 -11.419 -11.016 1.00 93.25 102 PHE A O 1
ATOM 775 N N . GLU A 1 103 ? 7.774 -11.452 -10.077 1.00 95.06 103 GLU A N 1
ATOM 776 C CA . GLU A 1 103 ? 7.356 -12.730 -10.669 1.00 95.06 103 GLU A CA 1
ATOM 777 C C . GLU A 1 103 ? 7.058 -12.625 -12.174 1.00 95.06 103 GLU A C 1
ATOM 779 O O . GLU A 1 103 ? 6.995 -13.647 -12.857 1.00 95.06 103 GLU A O 1
ATOM 784 N N . ALA A 1 104 ? 6.853 -11.411 -12.689 1.00 92.38 104 ALA A N 1
ATOM 785 C CA . ALA A 1 104 ? 6.550 -11.157 -14.094 1.00 92.38 104 ALA A CA 1
ATOM 786 C C . ALA A 1 104 ? 7.786 -10.839 -14.956 1.00 92.38 104 ALA A C 1
ATOM 788 O O . ALA A 1 104 ? 7.644 -10.759 -16.180 1.00 92.38 104 ALA A O 1
ATOM 789 N N . ILE A 1 105 ? 8.958 -10.637 -14.342 1.00 86.69 105 ILE A N 1
ATOM 790 C CA . ILE A 1 105 ? 10.244 -10.388 -15.019 1.00 86.69 105 ILE A CA 1
ATOM 791 C C . ILE A 1 105 ? 11.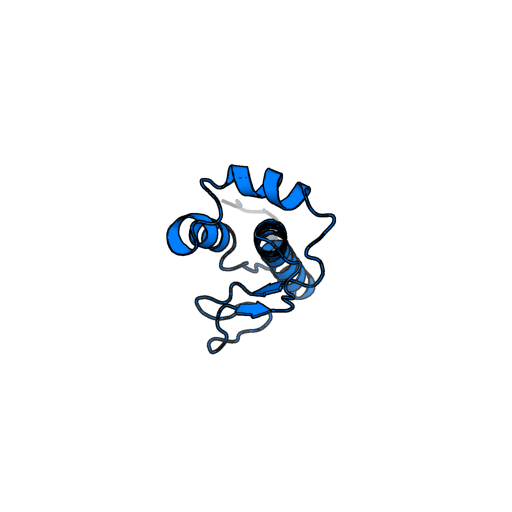127 -11.636 -15.010 1.00 86.69 105 ILE A C 1
ATOM 793 O O . ILE A 1 105 ? 11.845 -11.819 -16.017 1.00 86.69 105 ILE A O 1
#

Foldseek 3Di:
DQDPPDDDDDDDDDDQPCQVVLLVCCCPPVVLDVDSVVLVVLLVVDPALQQWAWQCQCQHDDPPPPGRPDHTDIDDDDPPDDSSSVSRNSNVNSVVSVVRNVVVD

InterPro domains:
  IPR018485 Carbohydrate kinase FGGY, C-terminal [PF02782] (7-105)
  IPR043129 ATPase, nucleotide binding domain [SSF53067] (5-104)

Secondary structure (DSSP, 8-state):
---TTPPP---------SSHHHHHHHHHTS-S-SSSTHHHHHHHTSSS-TT-EEE--BTBB-TTT-BTT---EEES--TT--HHHHHHHHHHHHHHHHHHHHHT-

Organism: NCBI:txid420275

pLDDT: mean 93.55, std 7.79, range [53.16, 98.44]

Radius of gyration: 17.16 Å; chains: 1; bounding box: 52×26×42 Å

Sequence (105 aa):
QLGEGGEVTYALEGSVSHAGSTIQWLRDSLQIIKDAAECESLASETNGNEGVYVVPAFAGLFAPHWRPDARACIVGMTQSHTKHHIVRGALEATSYQAREVFEAI